Protein AF-A0A974ZQ04-F1 (afdb_monomer)

Foldseek 3Di:
DDADDPPDDDDDPDPDDDHDQDPVHGDDFAKDKDKDWDADPVGDIDDIDMDIDGDDQPWDKAWDWDWDPDDDPPDDTDIDRPPIGTPSPDDDDDDDDDDPDDDDPPDPPPPPPPPPPPPDDDDDDDDDDD

pLDDT: mean 82.94, std 16.29, range [48.22, 98.38]

Mean predicted aligned error: 13.28 Å

Radius of gyration: 35.69 Å; Cα contacts (8 Å, |Δi|>4): 109; chains: 1; bounding box: 51×90×88 Å

Solvent-accessible surface area (backbone atoms only — not comparable to full-atom values): 9496 Å² total; per-residue (Å²): 138,64,81,79,50,90,97,54,89,84,85,73,92,64,96,71,80,71,83,66,60,43,91,93,58,57,79,68,77,43,83,43,79,48,76,47,69,55,67,54,100,88,66,54,68,53,77,75,46,77,50,78,49,74,44,73,68,84,61,72,68,49,85,37,84,44,64,71,96,71,74,61,88,99,55,89,80,67,78,43,53,83,77,36,48,36,88,53,70,57,75,90,86,78,86,88,88,79,87,86,71,81,81,84,80,77,66,86,75,70,81,74,73,80,77,78,78,80,70,80,78,74,84,80,78,84,82,75,92,130

Secondary structure (DSSP, 8-state):
-----TT-----S-S------BTTBPPPSEEEEEEE--B-TT--BPPPEEEEEEE---PPPBP--B--S---TT-----B-TT-B-TTSPPP---------S-------------------PPPP-----

Structure (mmCIF, N/CA/C/O backbone):
data_AF-A0A974ZQ04-F1
#
_entry.id   AF-A0A974ZQ04-F1
#
loop_
_atom_site.group_PDB
_atom_site.id
_atom_site.type_symbol
_atom_site.label_atom_id
_atom_site.label_alt_id
_atom_site.label_comp_id
_atom_site.label_asym_id
_atom_site.label_entity_id
_atom_site.label_seq_id
_atom_site.pdbx_PDB_ins_code
_atom_site.Cartn_x
_atom_site.Cartn_y
_atom_site.Cartn_z
_atom_site.occupancy
_atom_site.B_iso_or_equiv
_atom_site.auth_seq_id
_atom_site.auth_comp_id
_atom_site.auth_asym_id
_atom_site.auth_atom_id
_atom_site.pdbx_PDB_model_num
ATOM 1 N N . MET A 1 1 ? 23.175 8.983 -12.328 1.00 48.28 1 MET A N 1
ATOM 2 C CA . MET A 1 1 ? 21.895 8.782 -11.619 1.00 48.28 1 MET A CA 1
ATOM 3 C C . MET A 1 1 ? 20.862 9.604 -12.366 1.00 48.28 1 MET A C 1
ATOM 5 O O . MET A 1 1 ? 21.085 10.800 -12.508 1.00 48.28 1 MET A O 1
ATOM 9 N N . ALA A 1 2 ? 19.857 8.973 -12.969 1.00 48.75 2 ALA A N 1
ATOM 10 C CA . ALA A 1 2 ? 18.860 9.676 -13.772 1.00 48.75 2 ALA A CA 1
ATOM 11 C C . ALA A 1 2 ? 17.574 9.835 -12.961 1.00 48.75 2 ALA A C 1
ATOM 13 O O . ALA A 1 2 ? 17.038 8.855 -12.453 1.00 48.75 2 ALA A O 1
ATOM 14 N N . GLU A 1 3 ? 17.095 11.066 -12.830 1.00 57.34 3 GLU A N 1
ATOM 15 C CA . GLU A 1 3 ? 15.776 11.336 -12.271 1.00 57.34 3 GLU A CA 1
ATOM 16 C C . GLU A 1 3 ? 14.730 11.078 -13.363 1.00 57.34 3 GLU A C 1
ATOM 18 O O . GLU A 1 3 ? 14.753 11.711 -14.419 1.00 57.34 3 GLU A O 1
ATOM 23 N N . PHE A 1 4 ? 13.825 10.124 -13.139 1.00 56.97 4 PHE A N 1
ATOM 24 C CA . PHE A 1 4 ? 12.729 9.864 -14.069 1.00 56.97 4 PHE A CA 1
ATOM 25 C C . PHE A 1 4 ? 11.596 10.857 -13.826 1.00 56.97 4 PHE A C 1
ATOM 27 O O . PHE A 1 4 ? 10.720 10.648 -12.987 1.00 56.97 4 PHE A O 1
ATOM 34 N N . VAL A 1 5 ? 11.609 11.943 -14.591 1.00 62.97 5 VAL A N 1
ATOM 35 C CA . VAL A 1 5 ? 10.485 12.877 -14.674 1.00 62.97 5 VAL A CA 1
ATOM 36 C C . VAL A 1 5 ? 9.484 12.350 -15.703 1.00 62.97 5 VAL A C 1
ATOM 38 O O . VAL A 1 5 ? 9.859 11.887 -16.781 1.00 62.97 5 VAL A O 1
ATOM 41 N N . LEU A 1 6 ? 8.189 12.407 -15.379 1.00 55.53 6 LEU A N 1
ATOM 42 C CA . LEU A 1 6 ? 7.126 11.969 -16.283 1.00 55.53 6 LEU A CA 1
ATOM 43 C C . LEU A 1 6 ? 7.254 12.667 -17.648 1.00 55.53 6 LEU A C 1
ATOM 45 O O . LEU A 1 6 ? 7.293 13.894 -17.718 1.00 55.53 6 LEU A O 1
ATOM 49 N N . ASN A 1 7 ? 7.261 11.874 -18.723 1.00 55.97 7 ASN A N 1
ATOM 50 C CA . ASN A 1 7 ? 7.411 12.320 -20.116 1.00 55.97 7 ASN A CA 1
ATOM 51 C C . ASN A 1 7 ? 8.750 13.000 -20.456 1.00 55.97 7 ASN A C 1
ATOM 53 O O . ASN A 1 7 ? 8.834 13.678 -21.481 1.00 55.97 7 ASN A O 1
ATOM 57 N N . GLN A 1 8 ? 9.791 12.820 -19.643 1.00 73.31 8 GLN A N 1
ATOM 58 C CA . GLN A 1 8 ? 11.141 13.250 -19.983 1.00 73.31 8 GLN A CA 1
ATOM 59 C C . GLN A 1 8 ? 11.972 12.044 -20.420 1.00 73.31 8 GLN A C 1
ATOM 61 O O . GLN A 1 8 ? 12.136 11.086 -19.665 1.00 73.31 8 GLN A O 1
ATOM 66 N N . ASP A 1 9 ? 12.503 12.096 -21.641 1.00 80.94 9 ASP A N 1
ATOM 67 C CA . ASP A 1 9 ? 13.427 11.070 -22.113 1.00 80.94 9 ASP A CA 1
ATOM 68 C C . ASP A 1 9 ? 14.737 11.161 -21.315 1.00 80.94 9 ASP A C 1
ATOM 70 O O . ASP A 1 9 ? 15.356 12.223 -21.201 1.00 80.94 9 ASP A O 1
ATOM 74 N N . VAL A 1 10 ? 15.169 10.022 -20.779 1.00 84.50 10 VAL A N 1
ATOM 75 C CA . VAL A 1 10 ? 16.487 9.849 -20.170 1.00 84.50 10 VAL A CA 1
ATOM 76 C C . VAL A 1 10 ? 17.386 9.198 -21.214 1.00 84.50 10 VAL A C 1
ATOM 78 O O . VAL A 1 10 ? 17.170 8.046 -21.584 1.00 84.50 10 VAL A O 1
ATOM 81 N N . VAL A 1 11 ? 18.392 9.928 -21.695 1.00 89.50 11 VAL A N 1
ATOM 82 C CA . VAL A 1 11 ? 19.372 9.413 -22.662 1.00 89.50 11 VAL A CA 1
ATOM 83 C C . VAL A 1 11 ? 20.658 9.052 -21.924 1.00 89.50 11 VAL A C 1
ATOM 85 O O . VAL A 1 11 ? 21.229 9.884 -21.222 1.00 89.50 11 VAL A O 1
ATOM 88 N N . THR A 1 12 ? 21.108 7.808 -22.071 1.00 90.50 12 THR A N 1
ATOM 89 C CA . THR A 1 12 ? 22.323 7.276 -21.443 1.00 90.50 12 THR A CA 1
ATOM 90 C C . THR A 1 12 ? 22.924 6.175 -22.316 1.00 90.50 12 THR A C 1
ATOM 92 O O . THR A 1 12 ? 22.229 5.574 -23.131 1.00 90.50 12 THR A O 1
ATOM 95 N N . ASP A 1 13 ? 24.218 5.930 -22.147 1.00 92.50 13 ASP A N 1
ATOM 96 C CA . ASP A 1 13 ? 24.962 4.791 -22.686 1.00 92.50 13 ASP A CA 1
ATOM 97 C C . ASP A 1 13 ? 24.851 3.528 -21.805 1.00 92.50 13 ASP A C 1
ATOM 99 O O . ASP A 1 13 ? 25.279 2.447 -22.209 1.00 92.50 13 ASP A O 1
ATOM 103 N N . ALA A 1 14 ? 24.252 3.635 -20.614 1.00 92.62 14 ALA A N 1
ATOM 104 C CA . ALA A 1 14 ? 23.996 2.501 -19.739 1.00 92.62 14 ALA A CA 1
ATOM 105 C C . ALA A 1 14 ? 22.839 1.635 -20.265 1.00 92.62 14 ALA A C 1
ATOM 107 O O . ALA A 1 14 ? 21.763 2.129 -20.597 1.00 92.62 14 ALA A O 1
ATOM 108 N N . SER A 1 15 ? 23.019 0.313 -20.245 1.00 91.62 15 SER A N 1
ATOM 109 C CA . SER A 1 15 ? 21.964 -0.656 -20.583 1.00 91.62 15 SER A CA 1
ATOM 110 C C . SER A 1 15 ? 20.945 -0.876 -19.457 1.00 91.62 15 SER A C 1
ATOM 112 O O . SER A 1 15 ? 19.971 -1.607 -19.629 1.00 91.62 15 SER A O 1
ATOM 114 N N . SER A 1 16 ? 21.160 -0.250 -18.301 1.00 86.88 16 SER A N 1
ATOM 115 C CA . SER A 1 16 ? 20.281 -0.317 -17.139 1.00 86.88 16 SER A CA 1
ATOM 116 C C . SER A 1 16 ? 20.145 1.058 -16.507 1.00 86.88 16 SER A C 1
ATOM 118 O O . SER A 1 16 ? 21.147 1.743 -16.297 1.00 86.88 16 SER A O 1
ATOM 120 N N . VAL A 1 17 ? 18.923 1.419 -16.122 1.00 85.81 17 VAL A N 1
ATOM 121 C CA . VAL A 1 17 ? 18.662 2.621 -15.332 1.00 85.81 17 VAL A CA 1
ATOM 122 C C . VAL A 1 17 ? 17.876 2.225 -14.093 1.00 85.81 17 VAL A C 1
ATOM 124 O O . VAL A 1 17 ? 16.880 1.510 -14.178 1.00 85.81 17 VAL A O 1
ATOM 127 N N . GLU A 1 18 ? 18.331 2.688 -12.935 1.00 81.00 18 GLU A N 1
ATOM 128 C CA . GLU A 1 18 ? 17.561 2.591 -11.704 1.00 81.00 18 GLU A CA 1
ATOM 129 C C . GLU A 1 18 ? 16.476 3.670 -11.707 1.00 81.00 18 GLU A C 1
ATOM 131 O O . GLU A 1 18 ? 16.764 4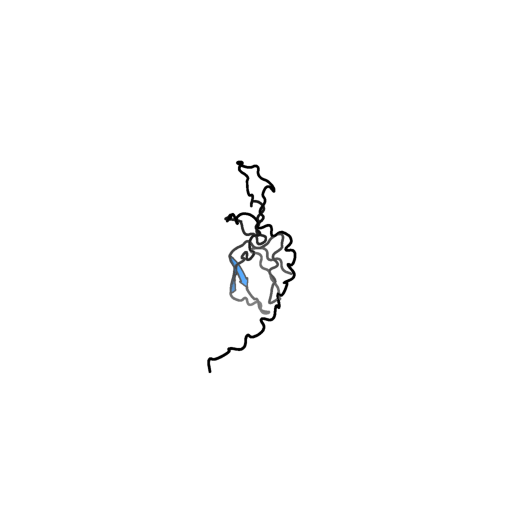.859 -11.853 1.00 81.00 18 GLU A O 1
ATOM 136 N N . VAL A 1 19 ? 15.218 3.259 -11.546 1.00 77.31 19 VAL A N 1
ATOM 137 C CA . VAL A 1 19 ? 14.111 4.193 -11.332 1.00 77.31 19 VAL A CA 1
ATOM 138 C C . VAL A 1 19 ? 14.111 4.567 -9.855 1.00 77.31 19 VAL A C 1
ATOM 140 O O . VAL A 1 19 ? 13.475 3.906 -9.035 1.00 77.31 19 VAL A O 1
ATOM 143 N N . THR A 1 20 ? 14.856 5.611 -9.496 1.00 66.38 20 THR A N 1
ATOM 144 C CA . THR A 1 20 ? 14.833 6.131 -8.127 1.00 66.38 20 THR A CA 1
ATOM 145 C C . THR A 1 20 ? 13.493 6.814 -7.875 1.00 66.38 20 THR A C 1
ATOM 147 O O . THR A 1 20 ? 13.207 7.884 -8.411 1.00 66.38 20 THR A O 1
ATOM 150 N N . LEU A 1 21 ? 12.661 6.190 -7.045 1.00 67.44 21 LEU A N 1
ATOM 151 C CA . LEU A 1 21 ? 11.489 6.839 -6.474 1.00 67.44 21 LEU A CA 1
ATOM 152 C C . LEU A 1 21 ? 11.988 7.764 -5.367 1.00 67.44 21 LEU A C 1
ATOM 154 O O . LEU A 1 21 ? 12.407 7.292 -4.311 1.00 67.44 21 LEU A O 1
ATOM 158 N N . ASN A 1 22 ? 11.989 9.074 -5.606 1.00 62.09 22 ASN A N 1
ATOM 159 C CA . ASN A 1 22 ? 12.261 10.028 -4.536 1.00 62.09 22 ASN A CA 1
ATOM 160 C C . ASN A 1 22 ? 11.248 9.784 -3.409 1.00 62.09 22 ASN A C 1
ATOM 162 O O . ASN A 1 22 ? 10.049 9.710 -3.676 1.00 62.09 22 ASN A O 1
ATOM 166 N N . ALA A 1 23 ? 11.704 9.688 -2.158 1.00 59.78 23 ALA A N 1
ATOM 167 C CA . ALA A 1 23 ? 10.803 9.539 -1.010 1.00 59.78 23 ALA A CA 1
ATOM 168 C C . ALA A 1 23 ? 9.779 10.691 -0.939 1.00 59.78 23 ALA A C 1
ATOM 170 O O . ALA A 1 23 ? 8.635 10.485 -0.546 1.00 59.78 23 ALA A O 1
ATOM 171 N N . ASP A 1 24 ? 10.169 11.877 -1.417 1.00 65.88 24 ASP A N 1
ATOM 172 C CA . ASP A 1 24 ? 9.306 13.058 -1.504 1.00 65.88 24 ASP A CA 1
ATOM 173 C C . ASP A 1 24 ? 8.338 13.027 -2.703 1.00 65.88 24 ASP A C 1
ATOM 175 O O . ASP A 1 24 ? 7.384 13.807 -2.756 1.00 65.88 24 ASP A O 1
ATOM 1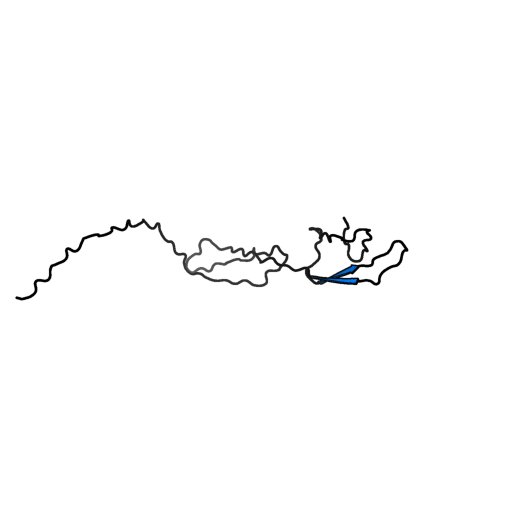79 N N . ARG A 1 25 ? 8.580 12.156 -3.696 1.00 68.25 25 ARG A N 1
ATOM 180 C CA . ARG A 1 25 ? 7.778 12.007 -4.927 1.00 68.25 25 ARG A CA 1
ATOM 181 C C . ARG A 1 25 ? 7.755 10.548 -5.418 1.00 68.25 25 ARG A C 1
ATOM 183 O O . ARG A 1 25 ? 8.293 10.260 -6.491 1.00 68.25 25 ARG A O 1
ATOM 190 N N . PRO A 1 26 ? 7.143 9.618 -4.666 1.00 75.19 26 PRO A N 1
ATOM 191 C CA . PRO A 1 26 ? 7.012 8.237 -5.111 1.00 75.19 26 PRO A CA 1
ATOM 192 C C . PRO A 1 26 ? 6.076 8.142 -6.323 1.00 75.19 26 PRO A C 1
ATOM 194 O O . PRO A 1 26 ? 5.195 8.986 -6.517 1.00 75.19 26 PRO A O 1
ATOM 197 N N . LEU A 1 27 ? 6.221 7.082 -7.125 1.00 80.94 27 LEU A N 1
ATOM 198 C CA . LEU A 1 27 ? 5.199 6.748 -8.114 1.00 80.94 27 LEU A CA 1
ATOM 199 C C . LEU A 1 27 ? 3.901 6.378 -7.374 1.00 80.94 27 LEU A C 1
ATOM 201 O O . LEU A 1 27 ? 3.948 5.563 -6.450 1.00 80.94 27 LEU A O 1
ATOM 205 N N . PRO A 1 28 ? 2.741 6.932 -7.769 1.00 83.25 28 PRO A N 1
ATOM 206 C CA . PRO A 1 28 ? 1.459 6.536 -7.194 1.00 83.25 28 PRO A CA 1
ATOM 207 C C . PRO A 1 28 ? 1.196 5.032 -7.341 1.00 83.25 28 PRO A C 1
ATOM 209 O O . PRO A 1 28 ? 1.674 4.406 -8.287 1.00 83.25 28 PRO A O 1
ATOM 212 N N . LEU A 1 29 ? 0.369 4.458 -6.464 1.00 86.06 29 LEU A N 1
ATOM 213 C CA . LEU A 1 29 ? -0.115 3.086 -6.638 1.00 86.06 29 LEU A CA 1
ATOM 214 C C . LEU A 1 29 ? -0.808 2.924 -8.001 1.00 86.06 29 LEU A C 1
ATOM 216 O O . LEU A 1 29 ? -1.548 3.806 -8.443 1.00 86.06 29 LEU A O 1
ATOM 220 N N . GLY A 1 30 ? -0.596 1.783 -8.653 1.00 89.19 30 GLY A N 1
ATOM 221 C CA . GLY A 1 30 ? -1.218 1.453 -9.933 1.00 89.19 30 GLY A CA 1
ATOM 222 C C . GL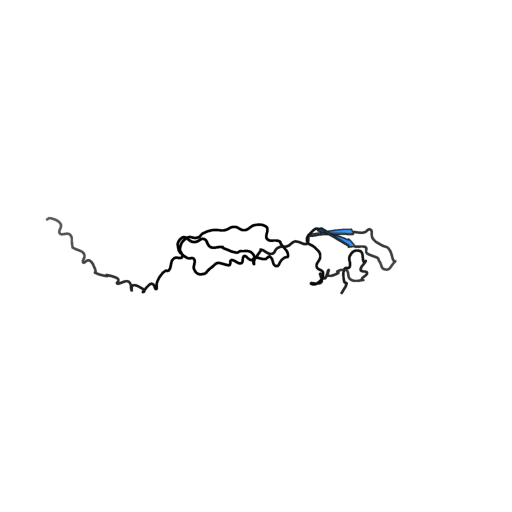Y A 1 30 ? -0.231 1.049 -11.024 1.00 89.19 30 GLY A C 1
ATOM 223 O O . GLY A 1 30 ? 0.907 0.666 -10.762 1.00 89.19 30 GLY A O 1
ATOM 224 N N . ARG A 1 31 ? -0.710 1.073 -12.272 1.00 93.25 31 ARG A N 1
ATOM 225 C CA . ARG A 1 31 ? 0.028 0.621 -13.460 1.00 93.25 31 ARG A CA 1
ATOM 226 C C . ARG A 1 31 ? 0.801 1.783 -14.080 1.00 93.25 31 ARG A C 1
ATOM 228 O O . ARG A 1 31 ? 0.196 2.792 -14.430 1.00 93.25 31 ARG A O 1
ATOM 235 N N . HIS A 1 32 ? 2.094 1.590 -14.307 1.00 90.62 32 HIS A N 1
ATOM 236 C CA . HIS A 1 32 ? 2.995 2.557 -14.938 1.00 90.62 32 HIS A CA 1
ATOM 237 C C . HIS A 1 32 ? 3.647 1.943 -16.166 1.00 90.62 32 HIS A C 1
ATOM 239 O O . HIS A 1 32 ? 4.062 0.785 -16.130 1.00 90.62 32 HIS A O 1
ATOM 245 N N . ARG A 1 33 ? 3.715 2.703 -17.260 1.00 92.25 33 ARG A N 1
ATOM 246 C CA . ARG A 1 33 ? 4.268 2.240 -18.535 1.00 92.25 33 ARG A CA 1
ATOM 247 C C . ARG A 1 33 ? 5.647 2.842 -18.762 1.00 92.25 33 ARG A C 1
ATOM 249 O O . ARG A 1 33 ? 5.814 4.048 -18.619 1.00 92.25 33 ARG A O 1
ATOM 256 N N . PHE A 1 34 ? 6.592 2.008 -19.170 1.00 91.25 34 PHE A N 1
ATOM 257 C CA . PHE A 1 34 ? 7.954 2.405 -19.516 1.00 91.25 34 PHE A CA 1
ATOM 258 C C . PHE A 1 34 ? 8.237 2.029 -20.964 1.00 91.25 34 PHE A C 1
ATOM 260 O O . PHE A 1 34 ? 7.672 1.058 -21.467 1.00 91.25 34 PHE A O 1
ATOM 267 N N . ARG A 1 35 ? 9.100 2.805 -21.621 1.00 93.62 35 ARG A N 1
ATOM 268 C CA . ARG A 1 35 ? 9.457 2.647 -23.031 1.00 93.62 35 ARG A CA 1
ATOM 269 C C . ARG A 1 35 ? 10.968 2.726 -23.204 1.00 93.62 35 ARG A C 1
ATOM 271 O O . ARG A 1 35 ? 11.590 3.604 -22.610 1.00 93.62 35 ARG A O 1
ATOM 278 N N . LEU A 1 36 ? 11.523 1.874 -24.061 1.00 94.31 36 LEU A N 1
ATOM 279 C CA . LEU A 1 36 ? 12.931 1.883 -24.450 1.00 94.31 36 LEU A CA 1
ATOM 280 C C . LEU A 1 36 ? 13.071 2.076 -25.965 1.00 94.31 36 LEU A C 1
ATOM 282 O O . LEU A 1 36 ? 12.365 1.447 -26.750 1.00 94.31 36 LEU A O 1
ATOM 286 N N . ILE A 1 37 ? 14.005 2.938 -26.365 1.00 96.19 37 ILE A N 1
ATOM 287 C CA . ILE A 1 37 ? 14.497 3.070 -27.740 1.00 96.19 37 ILE A CA 1
ATOM 288 C C . ILE A 1 37 ? 16.020 3.033 -27.652 1.00 96.19 37 ILE A C 1
ATOM 290 O O . ILE A 1 37 ? 16.593 3.797 -26.876 1.00 96.19 37 ILE A O 1
ATOM 294 N N . VAL A 1 38 ? 16.668 2.178 -28.440 1.00 96.94 38 VAL A N 1
ATOM 295 C CA . VAL A 1 38 ? 18.135 2.105 -28.510 1.00 96.94 38 VAL A CA 1
ATOM 296 C C . VAL A 1 38 ? 18.636 2.734 -29.807 1.00 96.94 38 VAL A C 1
ATOM 298 O O . VAL A 1 38 ? 17.937 2.707 -30.825 1.00 96.94 38 VAL A O 1
ATOM 301 N N . VAL A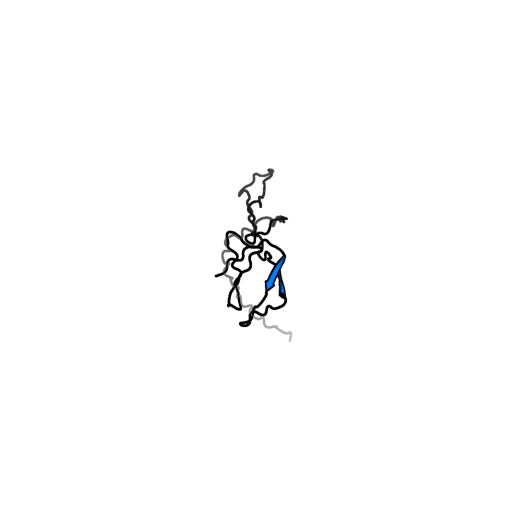 1 39 ? 19.829 3.325 -29.755 1.00 97.56 39 VAL A N 1
ATOM 302 C CA . VAL A 1 39 ? 20.507 3.938 -30.902 1.00 97.56 39 VAL A CA 1
ATOM 303 C C . VAL A 1 39 ? 21.897 3.318 -31.022 1.00 97.56 39 VAL A C 1
ATOM 305 O O . VAL A 1 39 ? 22.597 3.243 -30.014 1.00 97.56 39 VAL A O 1
ATOM 308 N N . ASP A 1 40 ? 22.274 2.839 -32.208 1.00 97.81 40 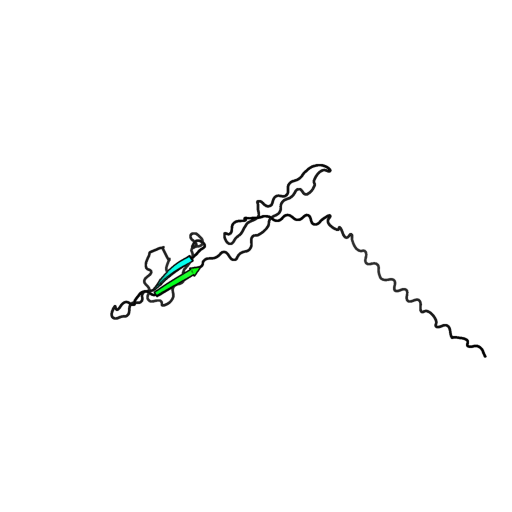ASP A N 1
ATOM 309 C CA . ASP A 1 40 ? 23.631 2.331 -32.461 1.00 97.81 40 ASP A CA 1
ATOM 310 C C . ASP A 1 40 ? 24.632 3.466 -32.765 1.00 97.81 40 ASP A C 1
ATOM 312 O O . ASP A 1 40 ? 24.274 4.645 -32.830 1.00 97.81 40 ASP A O 1
ATOM 316 N N . ASP A 1 41 ? 25.907 3.123 -32.939 1.00 97.44 41 ASP A N 1
ATOM 317 C CA . ASP A 1 41 ? 26.987 4.072 -33.237 1.00 97.44 41 ASP A CA 1
ATOM 318 C C . ASP A 1 41 ? 26.896 4.688 -34.645 1.00 97.44 41 ASP A C 1
ATOM 320 O O . ASP A 1 41 ? 27.457 5.758 -34.891 1.00 97.44 41 ASP A O 1
ATOM 324 N N . ALA A 1 42 ? 26.142 4.060 -35.550 1.00 97.94 42 ALA A N 1
ATOM 325 C CA . ALA A 1 42 ? 25.794 4.604 -36.860 1.00 97.94 42 ALA A CA 1
ATOM 326 C C . ALA A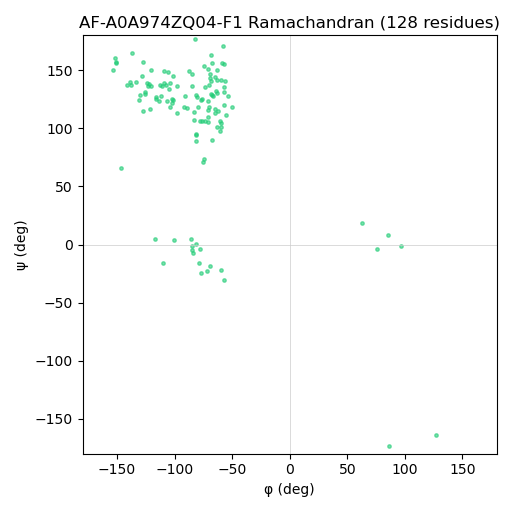 1 42 ? 24.561 5.533 -36.819 1.00 97.94 42 ALA A C 1
ATOM 328 O O . ALA A 1 42 ? 24.223 6.152 -37.832 1.00 97.94 42 ALA A O 1
ATOM 329 N N . GLY A 1 43 ? 23.895 5.662 -35.666 1.00 97.00 43 GLY A N 1
ATOM 330 C CA . GLY A 1 43 ? 22.711 6.499 -35.469 1.00 97.00 43 GLY A CA 1
ATOM 331 C C . GLY A 1 43 ? 21.380 5.832 -35.835 1.00 97.00 43 GLY A C 1
ATOM 332 O O . GLY A 1 43 ? 20.345 6.511 -35.840 1.00 97.00 43 GLY A O 1
ATOM 333 N N . ASN A 1 44 ? 21.360 4.528 -36.127 1.00 98.25 44 ASN A N 1
ATOM 334 C CA . ASN A 1 44 ? 20.120 3.795 -36.377 1.00 98.25 44 ASN A CA 1
ATOM 335 C C . ASN A 1 44 ? 19.329 3.643 -35.077 1.00 98.25 44 ASN A C 1
ATOM 337 O O . ASN A 1 44 ? 19.886 3.309 -34.035 1.00 98.25 44 ASN A O 1
ATOM 341 N N . ARG A 1 45 ? 18.009 3.846 -35.145 1.00 98.06 45 ARG A N 1
ATOM 342 C CA . ARG A 1 45 ? 17.104 3.755 -33.990 1.00 98.06 45 ARG A CA 1
ATOM 343 C C . ARG A 1 45 ? 16.256 2.494 -34.070 1.00 98.06 45 ARG A C 1
ATOM 345 O O . ARG A 1 45 ? 15.709 2.188 -35.130 1.00 98.06 45 ARG A O 1
ATOM 352 N N . SER A 1 46 ? 16.087 1.802 -32.947 1.00 98.38 46 SER A N 1
ATOM 353 C CA . SER A 1 46 ? 15.138 0.691 -32.861 1.00 98.38 46 SER A CA 1
ATOM 354 C C . SER A 1 46 ? 13.685 1.170 -32.954 1.00 98.38 46 SER A C 1
ATOM 356 O O . SER A 1 46 ? 13.368 2.336 -32.692 1.00 98.38 46 SER A O 1
ATOM 358 N N . VAL A 1 47 ? 12.770 0.240 -33.242 1.00 98.06 47 VAL A N 1
ATOM 359 C CA . VAL A 1 47 ? 11.370 0.422 -32.834 1.00 98.06 47 VAL A CA 1
ATOM 360 C C . VAL A 1 47 ? 11.289 0.472 -31.299 1.00 98.06 47 VAL A C 1
ATOM 362 O O . VAL A 1 47 ? 12.138 -0.137 -30.637 1.00 98.06 47 VAL A O 1
ATOM 365 N N . PRO A 1 48 ? 10.320 1.198 -30.712 1.00 97.06 48 PRO A N 1
ATOM 366 C CA . PRO A 1 48 ? 10.167 1.218 -29.265 1.00 97.06 48 PRO A CA 1
ATOM 367 C C . PRO A 1 48 ? 9.699 -0.131 -28.715 1.00 97.06 48 PRO A C 1
ATOM 369 O O . PRO A 1 48 ? 8.810 -0.752 -29.296 1.00 97.06 48 PRO A O 1
ATOM 372 N N . ASP A 1 49 ? 10.246 -0.523 -27.568 1.00 97.75 49 ASP A N 1
ATOM 373 C CA . ASP A 1 49 ? 9.716 -1.607 -26.733 1.00 97.75 49 ASP A CA 1
ATOM 374 C C . ASP A 1 49 ? 9.111 -1.032 -25.446 1.00 97.75 49 ASP A C 1
ATOM 376 O O . ASP A 1 49 ? 9.552 0.019 -24.968 1.00 97.75 49 ASP A O 1
ATOM 380 N N . GLU A 1 50 ? 8.083 -1.680 -24.895 1.00 96.62 50 GLU A N 1
ATOM 381 C CA . GLU A 1 50 ? 7.308 -1.156 -23.768 1.00 96.62 50 GLU A CA 1
ATOM 382 C C . GLU A 1 50 ? 6.959 -2.218 -22.725 1.00 96.62 50 GLU A C 1
ATOM 384 O O . GLU A 1 50 ? 6.512 -3.319 -23.042 1.00 96.62 50 GLU A O 1
ATOM 389 N N . VAL A 1 51 ? 7.040 -1.833 -21.450 1.00 96.38 51 VAL A N 1
ATOM 390 C CA . VAL A 1 51 ? 6.645 -2.677 -20.313 1.00 96.38 51 VAL A CA 1
ATOM 391 C C . VAL A 1 51 ? 5.673 -1.948 -19.393 1.00 96.38 51 VAL A C 1
ATOM 393 O O . VAL A 1 51 ? 5.632 -0.717 -19.351 1.00 96.38 51 VAL A O 1
ATOM 396 N N . VAL A 1 52 ? 4.887 -2.712 -18.630 1.00 95.00 52 VAL A N 1
ATOM 397 C CA . VAL A 1 52 ? 4.018 -2.184 -17.571 1.00 95.00 52 VAL A CA 1
ATOM 398 C C . VAL A 1 52 ? 4.474 -2.726 -16.223 1.00 95.00 52 VAL A C 1
ATOM 400 O O . VAL A 1 52 ? 4.524 -3.938 -16.032 1.00 95.00 52 VAL A O 1
ATOM 403 N N . VAL A 1 53 ? 4.741 -1.827 -15.279 1.00 92.69 53 VAL A N 1
ATOM 404 C CA . VAL A 1 53 ? 5.075 -2.144 -13.886 1.00 92.69 53 VAL A CA 1
ATOM 405 C C . VAL A 1 53 ? 3.904 -1.747 -12.994 1.00 92.69 53 VAL A C 1
ATOM 407 O O . VAL A 1 53 ? 3.280 -0.707 -13.206 1.00 92.69 53 VAL A O 1
ATOM 410 N N . ILE A 1 54 ? 3.583 -2.578 -12.003 1.00 91.25 54 ILE A N 1
ATOM 411 C CA . ILE A 1 54 ? 2.536 -2.291 -11.019 1.00 91.25 54 ILE A CA 1
ATOM 412 C C . ILE A 1 54 ? 3.201 -1.887 -9.709 1.00 91.25 54 ILE A C 1
ATOM 414 O O . ILE A 1 54 ? 3.916 -2.686 -9.112 1.00 91.25 54 ILE A O 1
ATOM 418 N N . ILE A 1 55 ? 2.937 -0.663 -9.262 1.00 88.62 55 ILE A N 1
ATOM 419 C CA . ILE A 1 55 ? 3.306 -0.192 -7.928 1.00 88.62 55 ILE A CA 1
ATOM 420 C C . ILE A 1 55 ? 2.144 -0.532 -6.995 1.00 88.62 55 ILE A C 1
ATOM 422 O O . ILE A 1 55 ? 1.020 -0.072 -7.206 1.00 88.62 55 ILE A O 1
ATOM 426 N N . ALA A 1 56 ? 2.398 -1.384 -6.006 1.00 87.62 56 ALA A N 1
ATOM 427 C CA . ALA A 1 56 ? 1.388 -1.897 -5.088 1.00 87.62 56 ALA A CA 1
ATOM 428 C C . ALA A 1 56 ? 1.830 -1.703 -3.637 1.00 87.62 56 ALA A C 1
ATOM 430 O O . ALA A 1 56 ? 3.011 -1.844 -3.325 1.00 87.62 56 ALA A O 1
ATOM 431 N N . ASP A 1 57 ? 0.863 -1.425 -2.765 1.00 89.25 57 ASP A N 1
ATOM 432 C CA . ASP A 1 57 ? 1.062 -1.530 -1.327 1.00 89.25 57 ASP A CA 1
ATOM 433 C C . ASP A 1 57 ? 1.029 -3.013 -0.930 1.00 89.25 57 ASP A C 1
ATOM 435 O O . ASP A 1 57 ? 0.093 -3.738 -1.275 1.00 89.25 57 ASP A O 1
ATOM 439 N N . GLN A 1 58 ? 2.081 -3.466 -0.254 1.00 87.88 58 GLN A N 1
ATOM 440 C CA . GLN A 1 58 ? 2.228 -4.834 0.248 1.00 87.88 58 GLN A CA 1
ATOM 441 C C . GLN A 1 58 ? 2.302 -4.890 1.779 1.00 87.88 58 GLN A C 1
ATOM 443 O O . GLN A 1 58 ? 2.534 -5.960 2.346 1.00 87.88 58 GLN A O 1
ATOM 448 N N . SER A 1 59 ? 2.137 -3.750 2.447 1.00 90.06 59 SER A N 1
ATOM 449 C CA . SER A 1 59 ? 2.165 -3.660 3.900 1.00 90.06 59 SER A CA 1
ATOM 450 C C . SER A 1 59 ? 0.789 -3.988 4.468 1.00 90.06 59 SER A C 1
ATOM 452 O O . SER A 1 59 ? -0.241 -3.733 3.853 1.00 90.06 59 SER A O 1
ATOM 454 N N . ALA A 1 60 ? 0.776 -4.607 5.646 1.00 93.75 60 ALA A N 1
ATOM 455 C CA . ALA A 1 60 ? -0.449 -4.763 6.414 1.00 93.75 60 ALA A CA 1
ATOM 456 C C . ALA A 1 60 ? -0.660 -3.527 7.304 1.00 93.75 60 ALA A C 1
ATOM 458 O O . ALA A 1 60 ? 0.320 -2.970 7.818 1.00 93.75 60 ALA A O 1
ATOM 459 N N . PRO A 1 61 ? -1.917 -3.149 7.588 1.00 96.62 61 PRO A N 1
ATOM 460 C CA . PRO A 1 61 ? -2.188 -2.057 8.503 1.00 96.62 61 PRO A CA 1
ATOM 461 C C . PRO A 1 61 ? -1.817 -2.437 9.940 1.00 96.62 61 PRO A C 1
ATOM 463 O O . PRO A 1 61 ? -1.992 -3.573 10.384 1.00 96.62 61 PRO A O 1
ATOM 466 N N . THR A 1 62 ? -1.363 -1.451 10.706 1.00 97.31 62 THR A N 1
ATOM 467 C CA . THR A 1 62 ? -1.132 -1.555 12.148 1.00 97.31 62 THR A CA 1
ATOM 468 C C . THR A 1 62 ? -2.380 -1.109 12.906 1.00 97.31 62 THR A C 1
ATOM 470 O O . THR A 1 62 ? -2.796 0.049 12.824 1.00 97.31 62 THR A O 1
ATOM 473 N N . ALA A 1 63 ? -2.970 -2.024 13.678 1.00 98.19 63 ALA A N 1
ATOM 474 C CA . ALA A 1 63 ? -4.105 -1.726 14.546 1.00 98.19 63 ALA A CA 1
ATOM 475 C C . ALA A 1 63 ? -3.642 -1.064 15.855 1.00 98.19 63 ALA A C 1
ATOM 477 O O . ALA A 1 63 ? -2.805 -1.611 16.573 1.00 98.19 63 ALA A O 1
ATOM 478 N N . ILE A 1 64 ? -4.223 0.090 16.192 1.00 98.06 64 ILE A N 1
ATOM 479 C CA . ILE A 1 64 ? -4.018 0.768 17.479 1.00 98.06 64 ILE A CA 1
ATOM 480 C C . ILE A 1 64 ? -5.369 0.915 18.172 1.00 98.06 64 ILE A C 1
ATOM 482 O O . ILE A 1 64 ? -6.237 1.635 17.683 1.00 98.06 64 ILE A O 1
ATOM 486 N N . LEU A 1 65 ? -5.518 0.263 19.327 1.00 98.06 65 LEU A N 1
ATOM 487 C CA . LEU A 1 65 ? -6.726 0.288 20.151 1.00 98.06 65 LEU A CA 1
ATOM 488 C C . LEU A 1 65 ? -6.515 1.131 21.409 1.00 98.06 65 LEU A C 1
ATOM 490 O O . LEU A 1 65 ? -5.635 0.840 22.217 1.00 98.06 65 LEU A O 1
ATOM 494 N N . ASN A 1 66 ? -7.362 2.141 21.594 1.00 98.00 66 ASN A N 1
ATOM 495 C CA . ASN A 1 66 ? -7.431 2.950 22.806 1.00 98.00 66 ASN A CA 1
ATOM 496 C C . ASN A 1 66 ? -8.756 2.701 23.532 1.00 98.00 66 ASN A C 1
ATOM 498 O O . ASN A 1 66 ? -9.818 2.636 22.913 1.00 98.00 66 ASN A O 1
ATOM 502 N N . ALA A 1 67 ? -8.693 2.578 24.853 1.00 96.81 67 ALA A N 1
ATOM 503 C CA . ALA A 1 67 ? -9.851 2.357 25.708 1.00 96.81 67 ALA A CA 1
ATOM 504 C C . ALA A 1 67 ? -9.603 2.952 27.103 1.00 96.81 67 ALA A C 1
ATOM 506 O O . ALA A 1 67 ? -8.444 3.067 27.516 1.00 96.81 67 ALA A O 1
ATOM 507 N N . PRO A 1 68 ? -10.657 3.294 27.862 1.00 96.31 68 PRO A N 1
ATOM 508 C CA . PRO A 1 68 ? -10.527 3.582 29.285 1.00 96.31 68 PRO A CA 1
ATOM 509 C C . PRO A 1 68 ? -9.971 2.372 30.043 1.00 96.31 68 PRO A C 1
ATOM 511 O O . PRO A 1 68 ? -10.362 1.236 29.782 1.00 96.31 68 PRO A O 1
ATOM 514 N N . SER A 1 69 ? -9.104 2.615 31.027 1.00 94.75 69 SER A N 1
ATOM 515 C CA . SER A 1 69 ? -8.615 1.564 31.933 1.00 94.75 69 SER A CA 1
ATOM 516 C C . SER A 1 69 ? -9.684 1.094 32.923 1.00 94.75 69 SER A C 1
ATOM 518 O O . SER A 1 69 ? -9.602 -0.016 33.443 1.00 94.75 69 SER A O 1
ATOM 520 N N . VAL A 1 70 ? -10.684 1.940 33.186 1.00 94.75 70 VAL A N 1
ATOM 521 C CA . VAL A 1 70 ? -11.812 1.674 34.080 1.00 94.75 70 VAL A CA 1
ATOM 522 C C . VAL A 1 70 ? -13.076 2.273 33.468 1.00 94.75 70 VAL A C 1
ATOM 524 O O . VAL A 1 70 ? -13.062 3.406 32.988 1.00 94.75 70 VAL A O 1
ATOM 527 N N . ALA A 1 71 ? -14.178 1.529 33.529 1.00 95.81 71 ALA A N 1
ATOM 528 C CA . ALA A 1 71 ? -15.519 2.017 33.233 1.00 95.81 71 ALA A CA 1
ATOM 529 C C . ALA A 1 71 ? -16.411 1.804 34.462 1.00 95.81 71 ALA A C 1
ATOM 531 O O . ALA A 1 71 ? -16.334 0.769 35.126 1.00 95.81 71 ALA A O 1
ATOM 532 N N . ALA A 1 72 ? -17.241 2.793 34.788 1.00 96.38 72 ALA A N 1
ATOM 533 C CA . ALA A 1 72 ? -18.174 2.687 35.901 1.00 96.38 72 ALA A CA 1
ATOM 534 C C . ALA A 1 72 ? -19.288 1.677 35.583 1.00 96.38 72 ALA A C 1
ATOM 536 O O . ALA A 1 72 ? -19.767 1.594 34.452 1.00 96.38 72 ALA A O 1
ATOM 537 N N . PHE A 1 73 ? -19.715 0.923 36.595 1.00 96.19 73 PHE A N 1
ATOM 538 C CA . PHE A 1 73 ? -20.779 -0.063 36.440 1.00 96.19 73 PHE A CA 1
ATOM 539 C C . PHE A 1 73 ? -22.066 0.584 35.908 1.00 96.19 73 PHE A C 1
ATOM 541 O O . PHE A 1 73 ? -22.471 1.648 36.372 1.00 96.19 73 PHE A O 1
ATOM 548 N N . GLY A 1 74 ? -22.698 -0.067 34.930 1.00 96.69 74 GLY A N 1
ATOM 549 C CA . GLY A 1 74 ? -23.920 0.421 34.285 1.00 96.69 74 GLY A CA 1
ATOM 550 C C . GLY A 1 74 ? -23.717 1.568 33.287 1.00 96.69 74 GLY A C 1
ATOM 551 O O . GLY A 1 74 ? -24.680 1.949 32.628 1.00 96.69 74 GLY A O 1
ATOM 552 N N . ASN A 1 75 ? -22.495 2.090 33.130 1.00 97.00 75 ASN A N 1
ATOM 553 C CA . ASN A 1 75 ? -22.201 3.170 32.192 1.00 97.00 75 ASN A CA 1
ATOM 554 C C . ASN A 1 75 ? -21.552 2.646 30.906 1.00 97.00 75 ASN A C 1
ATOM 556 O O . ASN A 1 75 ? -20.744 1.716 30.919 1.00 97.00 75 ASN A O 1
ATOM 560 N N . SER A 1 76 ? -21.885 3.283 29.784 1.00 96.88 76 SER A N 1
ATOM 561 C CA . SER A 1 76 ? -21.233 3.034 28.499 1.00 96.88 76 SER A CA 1
ATOM 562 C C . SER A 1 76 ? -19.806 3.582 28.479 1.00 96.88 76 SER A C 1
ATOM 564 O O . SER A 1 76 ? -19.514 4.606 29.098 1.00 9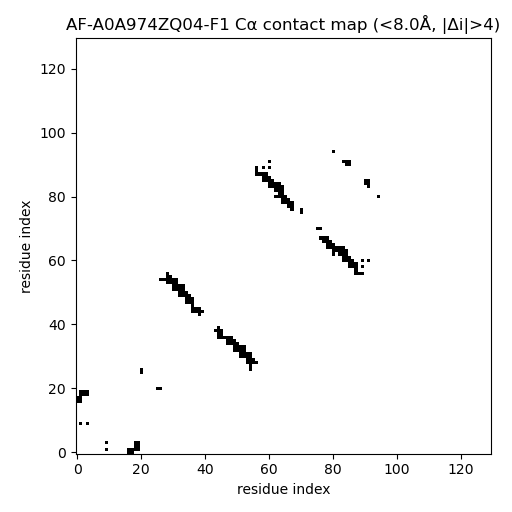6.88 76 SER A O 1
ATOM 566 N N . PHE A 1 77 ? -18.943 2.952 27.687 1.00 97.00 77 PHE A N 1
ATOM 567 C CA . PHE A 1 77 ? -17.610 3.450 27.357 1.00 97.00 77 PHE A CA 1
ATOM 568 C C . PHE A 1 77 ? -17.325 3.251 25.867 1.00 97.00 77 PHE A C 1
ATOM 570 O O . PHE A 1 77 ? -18.017 2.490 25.189 1.00 97.00 77 PHE A O 1
ATOM 577 N N . THR A 1 78 ? -16.296 3.931 25.369 1.00 97.56 78 THR A N 1
ATOM 578 C CA . THR A 1 78 ? -15.915 3.907 23.954 1.00 97.56 78 THR A CA 1
ATOM 579 C C . THR A 1 78 ? -14.586 3.186 23.771 1.00 97.56 78 THR A C 1
ATOM 581 O O . THR A 1 78 ? -13.641 3.419 24.524 1.00 97.56 78 THR A O 1
ATOM 584 N N . LEU A 1 79 ? -14.515 2.336 22.748 1.00 98.19 79 LEU A N 1
ATOM 585 C CA . LEU A 1 79 ? -13.268 1.836 22.176 1.00 98.19 79 LEU A CA 1
ATOM 586 C C . LEU A 1 79 ? -12.935 2.677 20.943 1.00 98.19 79 LEU A C 1
ATOM 588 O O . LEU A 1 79 ? -13.825 2.965 20.143 1.00 98.19 79 LEU A O 1
ATOM 592 N N . ASP A 1 80 ? -11.673 3.064 20.789 1.00 98.25 80 ASP A N 1
ATOM 593 C CA . ASP A 1 80 ? -11.232 3.941 19.709 1.00 98.25 80 ASP A CA 1
ATOM 594 C C . ASP A 1 80 ? -10.050 3.339 18.936 1.00 98.25 80 ASP A C 1
ATOM 596 O O . ASP A 1 80 ? -8.950 3.159 19.465 1.00 98.25 80 ASP A O 1
ATOM 600 N N . GLY A 1 81 ? -10.305 3.037 17.660 1.00 98.19 81 GLY A N 1
ATOM 601 C CA . GLY A 1 81 ? -9.340 2.504 16.698 1.00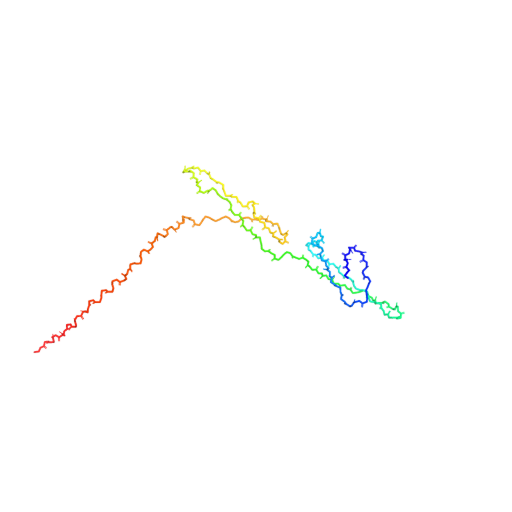 98.19 81 GLY A CA 1
ATOM 602 C C . GLY A 1 81 ? -8.770 3.551 15.739 1.00 98.19 81 GLY A C 1
ATOM 603 O O . GLY A 1 81 ? -8.023 3.190 14.828 1.00 98.19 81 GLY A O 1
ATOM 604 N N . SER A 1 82 ? -9.130 4.829 15.904 1.00 97.75 82 SER A N 1
ATOM 605 C CA . SER A 1 82 ? -8.856 5.922 14.955 1.00 97.75 82 SER A CA 1
ATOM 606 C C . SER A 1 82 ? -7.373 6.167 14.681 1.00 97.75 82 SER A C 1
ATOM 608 O O . SER A 1 82 ? -7.019 6.711 13.640 1.00 97.75 82 SER A O 1
ATOM 610 N N . ARG A 1 83 ? -6.496 5.734 15.592 1.00 97.50 83 ARG A N 1
ATOM 611 C CA . ARG A 1 83 ? -5.038 5.843 15.454 1.00 97.50 83 ARG A CA 1
ATOM 612 C C . ARG A 1 83 ? -4.410 4.696 14.660 1.00 97.50 83 ARG A C 1
ATOM 614 O O . ARG A 1 83 ? -3.196 4.693 14.500 1.00 97.50 83 ARG A O 1
ATOM 621 N N . SER A 1 84 ? -5.198 3.725 14.199 1.00 98.19 84 SER A N 1
ATOM 622 C CA . SER A 1 84 ? -4.714 2.668 13.301 1.00 98.19 84 SER A CA 1
ATOM 623 C C . SER A 1 84 ? -4.291 3.265 11.960 1.00 98.19 84 SER A C 1
ATOM 625 O O . SER A 1 84 ? -4.925 4.201 11.472 1.00 98.19 84 SER A O 1
ATOM 627 N N . PHE A 1 85 ? -3.239 2.727 11.354 1.00 95.62 85 PHE A N 1
ATOM 628 C CA . PHE A 1 85 ? -2.645 3.291 10.141 1.00 95.62 85 PHE A CA 1
ATOM 629 C C . PHE A 1 85 ? -1.984 2.209 9.290 1.00 95.62 85 PHE A C 1
ATOM 631 O O . PHE A 1 85 ? -1.659 1.137 9.792 1.00 95.62 85 PHE A O 1
ATOM 638 N N . ASP A 1 86 ? -1.767 2.503 8.012 1.00 94.31 86 ASP A N 1
ATOM 639 C CA . ASP A 1 86 ? -0.959 1.682 7.114 1.00 94.31 86 ASP A CA 1
ATOM 640 C C . ASP A 1 86 ? 0.272 2.480 6.668 1.00 94.31 86 ASP A C 1
ATOM 642 O O . ASP A 1 86 ? 0.149 3.618 6.211 1.00 94.31 86 ASP A O 1
ATOM 646 N N . VAL A 1 87 ? 1.463 1.907 6.843 1.00 88.06 87 VAL A N 1
ATOM 647 C CA . VAL A 1 87 ? 2.728 2.546 6.447 1.00 88.06 87 VAL A CA 1
ATOM 648 C C . VAL A 1 87 ? 2.982 2.474 4.946 1.00 88.06 87 VAL A C 1
ATOM 650 O O . VAL A 1 87 ? 3.710 3.314 4.423 1.00 88.06 87 VAL A O 1
ATOM 653 N N . GLY A 1 88 ? 2.394 1.498 4.253 1.00 82.69 88 GLY A N 1
ATOM 654 C CA . GLY A 1 88 ? 2.567 1.301 2.817 1.00 82.69 88 GLY A CA 1
ATOM 655 C C . GLY A 1 88 ? 1.683 2.206 1.953 1.00 82.69 88 GLY A C 1
ATOM 656 O O . GLY A 1 88 ? 1.782 2.192 0.726 1.00 82.69 88 GLY A O 1
ATOM 657 N N . GLY A 1 89 ? 0.873 3.059 2.589 1.00 77.69 89 GLY A N 1
ATOM 658 C CA . GLY A 1 89 ? 0.034 4.059 1.928 1.00 77.69 89 GLY A CA 1
ATOM 659 C C . GLY A 1 89 ? -1.415 3.620 1.713 1.00 77.69 89 GLY A C 1
ATOM 660 O O . GLY A 1 89 ? -2.227 4.412 1.217 1.00 77.69 89 GLY A O 1
ATOM 661 N N . GLY A 1 90 ? -1.764 2.397 2.110 1.00 84.94 90 GLY A N 1
ATOM 662 C CA . GLY A 1 90 ? -3.127 1.899 2.178 1.00 84.94 90 GLY A CA 1
ATOM 663 C C . GLY A 1 90 ? -4.020 2.733 3.101 1.00 84.94 90 GLY A C 1
ATOM 664 O O . GLY A 1 90 ? -3.577 3.431 4.013 1.00 84.94 90 GLY A O 1
ATOM 665 N N . ARG A 1 91 ? -5.333 2.679 2.857 1.00 90.69 91 ARG A N 1
ATOM 666 C CA . ARG A 1 91 ? -6.336 3.307 3.728 1.00 90.69 91 ARG A CA 1
ATOM 667 C C . ARG A 1 91 ? -7.023 2.242 4.565 1.00 90.69 91 ARG A C 1
ATOM 669 O O . ARG A 1 91 ? -7.415 1.202 4.043 1.00 90.69 91 ARG A O 1
ATOM 676 N N . ILE A 1 92 ? -7.253 2.540 5.841 1.00 96.00 92 ILE A N 1
ATOM 677 C CA . ILE A 1 92 ? -8.098 1.699 6.689 1.00 96.00 92 ILE A CA 1
ATOM 678 C C . ILE A 1 92 ? -9.548 1.844 6.222 1.00 96.00 92 ILE A C 1
ATOM 680 O O . ILE A 1 92 ? -10.107 2.939 6.253 1.00 96.00 92 ILE A O 1
ATOM 684 N N . VAL A 1 93 ? -10.152 0.745 5.771 1.00 96.69 93 VAL A N 1
ATOM 685 C CA . VAL A 1 93 ? -11.527 0.726 5.233 1.00 96.69 93 VAL A CA 1
ATOM 686 C C . VAL A 1 93 ? -12.529 0.012 6.138 1.00 96.69 93 VAL A C 1
ATOM 688 O O . VAL A 1 93 ? -13.734 0.171 5.966 1.00 96.69 93 VAL A O 1
ATOM 691 N N . SER A 1 94 ? -12.055 -0.771 7.108 1.00 97.62 94 SER A N 1
ATOM 692 C CA . SER A 1 94 ? -12.904 -1.560 8.002 1.00 97.62 94 SER A CA 1
ATOM 693 C C . SER A 1 94 ? -12.223 -1.819 9.341 1.00 97.62 94 SER A C 1
ATOM 695 O O . SER A 1 94 ? -11.005 -1.981 9.391 1.00 97.62 94 SER A O 1
ATOM 697 N N . TYR A 1 95 ? -13.026 -1.954 10.396 1.00 97.94 95 TYR A N 1
ATOM 698 C CA . TYR A 1 95 ? -12.591 -2.372 11.728 1.00 97.94 95 TYR A CA 1
ATOM 699 C C . TYR A 1 95 ? -13.389 -3.602 12.160 1.00 97.94 95 TYR A C 1
ATOM 701 O O . TYR A 1 95 ? -14.601 -3.654 11.953 1.00 97.94 95 TYR A O 1
ATOM 709 N N . THR A 1 96 ? -12.720 -4.574 12.780 1.00 98.19 96 THR A N 1
ATOM 710 C CA . THR A 1 96 ? -13.370 -5.728 13.418 1.00 98.19 96 THR A CA 1
ATOM 711 C C . THR A 1 96 ? -13.141 -5.644 14.921 1.00 98.19 96 THR A C 1
ATOM 713 O O . THR A 1 96 ? -11.999 -5.568 15.368 1.00 98.19 96 THR A O 1
ATOM 716 N N . TRP A 1 97 ? -14.226 -5.650 15.693 1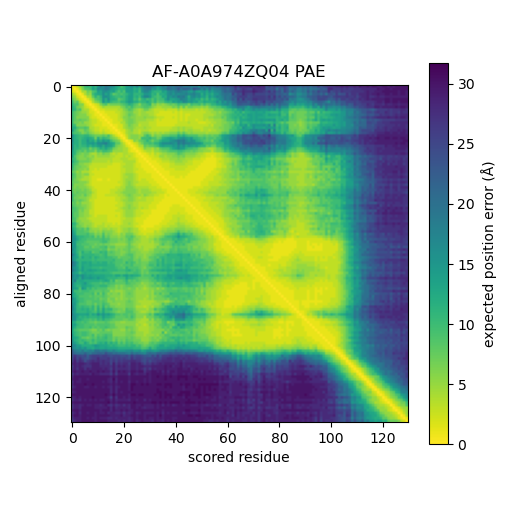.00 97.75 97 TRP A N 1
ATOM 717 C CA . TRP A 1 97 ? -14.203 -5.543 17.150 1.00 97.75 97 TRP A CA 1
ATOM 718 C C . TRP A 1 97 ? -14.645 -6.864 17.774 1.00 97.75 97 TRP A C 1
ATOM 720 O O . TRP A 1 97 ? -15.722 -7.362 17.453 1.00 97.75 97 TRP A O 1
ATOM 730 N N . THR A 1 98 ? -13.847 -7.400 18.698 1.00 96.75 98 THR A N 1
ATOM 731 C CA . THR A 1 98 ? -14.152 -8.660 19.388 1.00 96.75 98 THR A CA 1
ATOM 732 C C . THR A 1 98 ? -13.985 -8.480 20.890 1.00 96.75 98 THR A C 1
ATOM 734 O O . THR A 1 98 ? -12.913 -8.101 21.358 1.00 96.75 98 THR A O 1
ATOM 737 N N . TYR A 1 99 ? -15.029 -8.785 21.661 1.00 95.44 99 TYR A N 1
ATOM 738 C CA . TYR A 1 99 ? -14.918 -8.914 23.112 1.00 95.44 99 TYR A CA 1
ATOM 739 C C . TYR A 1 99 ? -14.421 -10.321 23.456 1.00 95.44 99 TYR A C 1
ATOM 741 O O . TYR A 1 99 ? -15.117 -11.302 23.207 1.00 95.44 99 TYR A O 1
ATOM 749 N N . LEU A 1 100 ? -13.217 -10.418 24.022 1.00 95.12 100 LEU A N 1
ATOM 750 C CA . LEU A 1 100 ? -12.581 -11.697 24.374 1.00 95.12 100 LEU A CA 1
ATOM 751 C C . LEU A 1 100 ? -12.996 -12.232 25.756 1.00 95.12 100 LEU A C 1
ATOM 753 O O . LEU A 1 100 ? -12.482 -13.257 26.195 1.00 95.12 100 LEU A O 1
ATOM 757 N N . GLY A 1 101 ? -13.929 -11.563 26.438 1.00 93.06 101 GLY A N 1
ATOM 758 C CA . GLY A 1 101 ? -14.335 -11.924 27.792 1.00 93.06 101 GLY A CA 1
ATOM 759 C C . GLY A 1 101 ? -13.456 -11.296 28.883 1.00 93.06 101 GLY A C 1
ATOM 760 O O . GLY A 1 101 ? -12.620 -10.433 28.606 1.00 93.06 101 GLY A O 1
ATOM 761 N N . PRO A 1 102 ? -13.672 -11.688 30.149 1.00 90.44 102 PRO A N 1
ATOM 762 C CA . PRO A 1 102 ? -12.834 -11.279 31.271 1.00 90.44 102 PRO A CA 1
ATOM 763 C C . PRO A 1 102 ? -11.395 -11.787 31.121 1.00 90.44 102 PRO A C 1
ATOM 765 O O . PRO A 1 102 ? -11.172 -12.934 30.736 1.00 90.44 102 PRO A O 1
ATOM 768 N N . SER A 1 103 ? -10.413 -10.968 31.499 1.00 86.38 103 SER A N 1
ATOM 769 C CA . SER A 1 103 ? -9.020 -11.412 31.594 1.00 86.38 103 SER A CA 1
ATOM 770 C C . SER A 1 103 ? -8.863 -12.443 32.715 1.00 86.38 103 SER A C 1
ATOM 772 O O . SER A 1 103 ? -9.235 -12.186 33.861 1.00 86.38 103 SER A O 1
ATOM 774 N N . LEU A 1 104 ? -8.269 -13.596 32.408 1.00 82.81 104 LEU A N 1
ATOM 775 C CA . LEU A 1 104 ? -7.858 -14.570 33.419 1.00 82.81 104 LEU A CA 1
ATOM 776 C C . LEU A 1 104 ? -6.655 -14.013 34.187 1.00 82.81 104 LEU A C 1
ATOM 778 O O . LEU A 1 104 ? -5.536 -14.002 33.678 1.00 82.81 104 LEU A O 1
ATOM 782 N N . VAL A 1 105 ? -6.870 -13.570 35.424 1.00 75.38 105 VAL A N 1
ATOM 783 C CA . VAL A 1 105 ? -5.763 -13.350 36.360 1.00 75.38 105 VAL A CA 1
ATOM 784 C C . VAL A 1 105 ? -5.403 -14.706 36.950 1.00 75.38 105 VAL A C 1
ATOM 786 O O . VAL A 1 105 ? -6.026 -15.168 37.905 1.00 75.38 105 VAL A O 1
ATOM 789 N N . ILE A 1 106 ? -4.410 -15.369 36.364 1.00 73.69 106 ILE A N 1
ATOM 790 C CA . ILE A 1 106 ? -3.776 -16.510 37.020 1.00 73.69 106 ILE A CA 1
ATOM 791 C C . ILE A 1 106 ? -2.914 -15.904 38.133 1.00 73.69 106 ILE A C 1
ATOM 793 O O . ILE A 1 106 ? -1.920 -15.235 37.854 1.00 73.69 106 ILE A O 1
ATOM 797 N N . GLY A 1 107 ? -3.343 -16.046 39.390 1.00 71.88 107 GLY A N 1
ATOM 798 C CA . GLY A 1 107 ? -2.522 -15.664 40.543 1.00 71.88 107 GLY A CA 1
ATOM 799 C C . GLY A 1 107 ? -1.185 -16.418 40.542 1.00 71.88 107 GLY A C 1
ATOM 800 O O . GLY A 1 107 ? -1.014 -17.342 39.741 1.00 71.88 107 GLY A O 1
ATOM 801 N N . PRO A 1 108 ? -0.224 -16.063 41.419 1.00 70.00 108 PRO A N 1
ATOM 802 C CA . PRO A 1 108 ? 1.003 -16.836 41.533 1.00 70.00 108 PRO A CA 1
ATOM 803 C C . PRO A 1 108 ? 0.620 -18.287 41.812 1.00 70.00 108 PRO A C 1
ATOM 805 O O . PRO A 1 108 ? 0.075 -18.603 42.870 1.00 70.00 108 PRO A O 1
ATOM 808 N N . VAL A 1 109 ? 0.872 -19.164 40.840 1.00 59.41 109 VAL A N 1
ATOM 809 C CA . VAL A 1 109 ? 0.874 -20.596 41.094 1.00 59.41 109 VAL A CA 1
ATOM 810 C C . VAL A 1 109 ? 2.014 -20.803 42.077 1.00 59.41 109 VAL A C 1
ATOM 812 O O . VAL A 1 109 ? 3.185 -20.753 41.713 1.00 59.41 109 VAL A O 1
ATOM 815 N N . THR A 1 110 ? 1.697 -20.946 43.362 1.00 56.91 110 THR A N 1
ATOM 816 C CA . THR A 1 110 ? 2.635 -21.597 44.265 1.00 56.91 110 THR A CA 1
ATOM 817 C C . THR A 1 110 ? 2.878 -22.965 43.641 1.00 56.91 110 THR A C 1
ATOM 819 O O . THR A 1 110 ? 1.905 -23.693 43.417 1.00 56.91 110 THR A O 1
ATOM 822 N N . PRO A 1 111 ? 4.124 -23.322 43.279 1.00 60.62 111 PRO A N 1
ATOM 823 C CA . PRO A 1 111 ? 4.396 -24.685 42.885 1.00 60.62 111 PRO A CA 1
ATOM 824 C C . PRO A 1 111 ? 4.028 -25.543 44.091 1.00 60.62 111 PRO A C 1
ATOM 826 O O . PRO A 1 111 ? 4.723 -25.548 45.106 1.00 60.62 111 PRO A O 1
ATOM 829 N N . ILE A 1 112 ? 2.882 -26.218 44.007 1.00 59.84 112 ILE A N 1
ATOM 830 C CA . ILE A 1 112 ? 2.594 -27.365 44.849 1.00 59.84 112 ILE A CA 1
ATOM 831 C C . ILE A 1 112 ? 3.696 -28.351 44.507 1.00 59.84 112 ILE A C 1
ATOM 833 O O . ILE A 1 112 ? 3.686 -28.961 43.440 1.00 59.84 112 ILE A O 1
ATOM 837 N N . ASN A 1 113 ? 4.699 -28.421 45.383 1.00 56.25 113 ASN A N 1
ATOM 838 C CA . ASN A 1 113 ? 5.671 -29.494 45.360 1.00 56.25 113 ASN A CA 1
ATOM 839 C C . ASN A 1 113 ? 4.851 -30.788 45.307 1.00 56.25 113 ASN A C 1
ATOM 841 O O . ASN A 1 113 ? 4.032 -30.983 46.214 1.00 56.25 113 ASN A O 1
ATOM 845 N N . PRO A 1 114 ? 4.963 -31.618 44.256 1.00 55.78 114 PRO A N 1
ATOM 846 C CA . PRO A 1 114 ? 4.250 -32.876 44.240 1.00 55.78 114 PRO A CA 1
ATOM 847 C C . PRO A 1 114 ? 4.757 -33.673 45.439 1.00 55.78 114 PRO A C 1
ATOM 849 O O . PRO A 1 114 ? 5.889 -34.154 45.452 1.00 55.78 114 PRO A O 1
ATOM 852 N N . VAL A 1 115 ? 3.931 -33.776 46.482 1.00 52.47 115 VAL A N 1
ATOM 853 C CA . VAL A 1 115 ? 4.100 -34.811 47.494 1.00 52.47 115 VAL A CA 1
ATOM 854 C C . VAL A 1 115 ? 3.784 -36.095 46.754 1.00 52.47 115 VAL A C 1
ATOM 856 O O . VAL A 1 115 ? 2.629 -36.491 46.617 1.00 52.47 115 VAL A O 1
ATOM 859 N N . ILE A 1 116 ? 4.826 -36.684 46.181 1.00 56.69 116 ILE A N 1
ATOM 860 C CA . ILE A 1 116 ? 4.807 -38.051 45.709 1.00 56.69 116 ILE A CA 1
ATOM 861 C C . ILE A 1 116 ? 4.515 -38.894 46.961 1.00 56.69 116 ILE A C 1
ATOM 863 O O . ILE A 1 116 ? 5.388 -39.116 47.799 1.00 56.69 116 ILE A O 1
ATOM 867 N N . LEU A 1 117 ? 3.247 -39.270 47.153 1.00 48.22 117 LEU A N 1
ATOM 868 C CA . LEU A 1 117 ? 2.839 -40.264 48.142 1.00 48.22 117 LEU A CA 1
ATOM 869 C C . LEU A 1 117 ? 3.245 -41.639 47.602 1.00 48.22 117 LEU A C 1
ATOM 871 O O . LEU A 1 117 ? 2.413 -42.438 47.180 1.00 48.22 117 LEU A O 1
ATOM 875 N N . ASP A 1 118 ? 4.547 -41.911 47.633 1.00 54.31 118 ASP A N 1
ATOM 876 C CA . ASP A 1 118 ? 5.081 -43.261 47.493 1.00 54.31 118 ASP A CA 1
ATOM 877 C C . ASP A 1 118 ? 4.844 -43.996 48.813 1.00 54.31 118 ASP A C 1
ATOM 879 O O . ASP A 1 118 ? 5.763 -44.245 49.592 1.00 54.31 118 ASP A O 1
ATOM 883 N N . THR A 1 119 ? 3.589 -44.329 49.112 1.00 50.84 119 THR A N 1
ATOM 884 C CA . THR A 1 119 ? 3.332 -45.415 50.056 1.00 50.84 119 THR A CA 1
ATOM 885 C C . THR A 1 119 ? 3.419 -46.715 49.266 1.00 50.84 119 THR A C 1
ATOM 887 O O . THR A 1 119 ? 2.512 -46.982 48.471 1.00 50.84 119 THR A O 1
ATOM 890 N N . PRO A 1 120 ? 4.478 -47.531 49.432 1.00 54.00 120 PRO A N 1
ATOM 891 C CA . PRO A 1 120 ? 4.515 -48.843 48.814 1.00 54.00 120 PRO A CA 1
ATOM 892 C C . PRO A 1 120 ? 3.364 -49.669 49.385 1.00 54.00 120 PRO A C 1
ATOM 894 O O . PRO A 1 120 ? 3.329 -49.975 50.577 1.00 54.00 120 PRO A O 1
ATOM 897 N N . VAL A 1 121 ? 2.406 -50.026 48.530 1.00 58.38 121 VAL A N 1
ATOM 898 C CA . VAL A 1 121 ? 1.458 -51.091 48.846 1.00 58.38 121 VAL A CA 1
ATOM 899 C C . VAL A 1 121 ? 2.261 -52.383 48.957 1.00 58.38 121 VAL A C 1
ATOM 901 O O . VAL A 1 121 ? 2.869 -52.845 47.991 1.00 58.38 121 VAL A O 1
ATOM 904 N N . THR A 1 122 ? 2.331 -52.946 50.159 1.00 59.50 122 THR A N 1
ATOM 905 C CA . THR A 1 122 ? 2.902 -54.276 50.352 1.00 59.50 122 THR A CA 1
ATOM 906 C C . THR A 1 122 ? 2.033 -55.288 49.598 1.00 59.50 122 THR A C 1
ATOM 908 O O . THR A 1 122 ? 0.808 -55.270 49.748 1.00 59.50 122 THR A O 1
ATOM 911 N N . PRO A 1 123 ? 2.614 -56.177 48.771 1.00 59.66 123 PRO A N 1
ATOM 912 C CA . PRO A 1 123 ? 1.838 -57.218 48.116 1.00 59.66 123 PRO A CA 1
ATOM 913 C C . PRO A 1 123 ? 1.293 -58.172 49.180 1.00 59.66 123 PRO A C 1
ATOM 915 O O . PRO A 1 123 ? 2.062 -58.835 49.879 1.00 59.66 123 PRO A O 1
ATOM 918 N N . VAL A 1 124 ? -0.031 -58.256 49.311 1.00 59.41 124 VAL A N 1
ATOM 919 C CA . VAL A 1 124 ? -0.654 -59.342 50.071 1.00 59.41 124 VAL A CA 1
ATOM 920 C C . VAL A 1 124 ? -0.505 -60.633 49.271 1.00 59.41 124 VAL A C 1
ATOM 922 O O . VAL A 1 124 ? -0.882 -60.716 48.103 1.00 59.41 124 VAL A O 1
ATOM 925 N N . THR A 1 125 ? 0.100 -61.640 49.890 1.00 66.94 125 THR A N 1
ATOM 926 C CA . THR A 1 125 ? 0.217 -62.984 49.322 1.00 66.94 125 THR A CA 1
ATOM 927 C C . THR A 1 125 ? -1.180 -63.615 49.285 1.00 66.94 125 THR A C 1
ATOM 929 O O . THR A 1 125 ? -1.858 -63.603 50.315 1.00 66.94 125 THR A O 1
ATOM 932 N N . PRO A 1 126 ? -1.651 -64.178 48.156 1.00 60.47 126 PRO A N 1
ATOM 933 C CA . PRO A 1 126 ? -2.911 -64.905 48.155 1.00 60.47 126 PRO A CA 1
ATOM 934 C C . PRO A 1 126 ? -2.721 -66.215 48.923 1.00 60.47 126 PRO A C 1
ATOM 936 O O . PRO A 1 126 ? -1.955 -67.081 48.499 1.00 60.47 126 PRO A O 1
ATOM 939 N N . VAL A 1 127 ? -3.418 -66.377 50.047 1.00 63.19 127 VAL A N 1
ATOM 940 C CA . VAL A 1 127 ? -3.607 -67.697 50.657 1.00 63.19 127 VAL A CA 1
ATOM 941 C C . VAL A 1 127 ? -4.687 -68.404 49.840 1.00 63.19 127 VAL A C 1
ATOM 943 O O . VAL A 1 127 ? -5.857 -68.028 49.890 1.00 63.19 127 VAL A O 1
ATOM 946 N N . GLY A 1 128 ? -4.284 -69.384 49.031 1.00 63.25 128 GLY A N 1
ATOM 947 C CA . GLY A 1 128 ? -5.214 -70.321 48.396 1.00 63.25 128 GLY A CA 1
ATOM 948 C C . GLY A 1 128 ? -5.735 -71.347 49.414 1.00 63.25 128 GLY A C 1
ATOM 949 O O . GLY A 1 128 ? -5.040 -71.618 50.394 1.00 63.25 128 GLY A O 1
ATOM 950 N N . PRO A 1 129 ? -6.937 -71.920 49.220 1.00 69.00 129 PRO A N 1
ATOM 951 C CA . PRO A 1 129 ? -7.466 -72.926 50.128 1.00 69.00 129 PRO A CA 1
ATOM 952 C C . PRO A 1 129 ? -6.865 -74.300 49.801 1.00 69.00 129 PRO A C 1
ATOM 954 O O . PRO A 1 129 ? -6.917 -74.745 48.652 1.00 69.00 129 PRO A O 1
ATOM 957 N N . GLY A 1 130 ? -6.321 -74.965 50.819 1.00 48.50 130 GLY A N 1
ATOM 958 C CA . GLY A 1 130 ? -5.825 -76.341 50.772 1.00 48.50 130 GLY A CA 1
ATOM 959 C C . GLY A 1 130 ? -5.390 -76.808 52.146 1.00 48.50 130 GLY A C 1
ATOM 960 O O . GLY A 1 130 ? -4.307 -76.361 52.574 1.00 48.50 130 GLY A O 1
#

Sequence (130 aa):
MAEFVLNQDVVTDASSVEVTLNADRPLPLGRHRFRLIVVDDAGNRSVPDEVVVIIADQSAPTAILNAPSVAAFGNSFTLDGSRSFDVGGGRIVSYTWTYLGPSLVIGPVTPINPVILDTPVTPVTPVGPG